Protein AF-X1PU92-F1 (afdb_monomer_lite)

Structure (mmCIF, N/CA/C/O backbone):
data_AF-X1PU92-F1
#
_entry.id   AF-X1PU92-F1
#
loop_
_atom_site.group_PDB
_atom_site.id
_atom_site.type_symbol
_atom_site.label_atom_id
_atom_site.label_alt_id
_atom_site.label_comp_id
_atom_site.label_asym_id
_atom_site.label_entity_id
_atom_site.label_seq_id
_atom_site.pdbx_PDB_ins_code
_atom_site.Cartn_x
_atom_site.Cartn_y
_atom_site.Cartn_z
_atom_site.occupancy
_atom_site.B_iso_or_equiv
_atom_site.auth_seq_id
_atom_site.auth_comp_id
_atom_site.auth_asym_id
_atom_site.auth_atom_id
_atom_site.pdbx_PDB_model_num
ATOM 1 N N . MET A 1 1 ? -10.193 0.294 -9.684 1.00 41.88 1 MET A N 1
ATOM 2 C CA . MET A 1 1 ? -10.713 -0.380 -8.476 1.00 41.88 1 MET A CA 1
ATOM 3 C C . MET A 1 1 ? -9.613 -0.462 -7.431 1.00 41.88 1 MET A C 1
ATOM 5 O O . MET A 1 1 ? -8.597 -1.108 -7.679 1.00 41.88 1 MET A O 1
ATOM 9 N N . SER A 1 2 ? -9.782 0.238 -6.311 1.00 50.91 2 SER A N 1
ATOM 10 C CA . SER A 1 2 ? -8.878 0.233 -5.155 1.00 50.91 2 SER A CA 1
ATOM 11 C C . SER A 1 2 ? -9.321 -0.859 -4.176 1.00 50.91 2 SER A C 1
ATOM 13 O O . SER A 1 2 ? -10.231 -0.667 -3.381 1.00 50.91 2 SER A O 1
ATOM 15 N N . HIS A 1 3 ? -8.674 -2.025 -4.234 1.00 60.44 3 HIS A N 1
ATOM 16 C CA . HIS A 1 3 ? -8.994 -3.213 -3.418 1.00 60.44 3 HIS A CA 1
ATOM 17 C C . HIS A 1 3 ? -8.621 -3.092 -1.919 1.00 60.44 3 HIS A C 1
ATOM 19 O O . HIS A 1 3 ? -8.227 -4.077 -1.298 1.00 60.44 3 HIS A O 1
ATOM 25 N N . THR A 1 4 ? -8.670 -1.887 -1.352 1.00 72.94 4 THR A N 1
ATOM 26 C CA . THR A 1 4 ? -8.258 -1.551 0.026 1.00 72.94 4 THR A CA 1
ATOM 27 C C . THR A 1 4 ? -8.953 -0.273 0.519 1.00 72.94 4 THR A C 1
ATOM 29 O O . THR A 1 4 ? -8.378 0.483 1.303 1.00 72.94 4 THR A O 1
ATOM 32 N N . LEU A 1 5 ? -10.133 0.039 -0.033 1.00 76.75 5 LEU A N 1
ATOM 33 C CA . LEU A 1 5 ? -10.798 1.335 0.138 1.00 76.75 5 LEU A CA 1
ATOM 34 C C . LEU A 1 5 ? -11.308 1.572 1.560 1.00 76.75 5 LEU A C 1
ATOM 36 O O . LEU A 1 5 ? -11.186 2.665 2.099 1.00 76.75 5 LEU A O 1
ATOM 40 N N . HIS A 1 6 ? -11.872 0.532 2.154 1.00 84.50 6 HIS A N 1
ATOM 41 C CA . HIS A 1 6 ? -12.366 0.531 3.515 1.00 84.50 6 HIS A CA 1
ATOM 42 C C . HIS A 1 6 ? -11.791 -0.690 4.214 1.00 84.50 6 HIS A C 1
ATOM 44 O O . HIS A 1 6 ? -11.822 -1.777 3.650 1.00 84.50 6 HIS A O 1
ATOM 50 N N . ARG A 1 7 ? -11.242 -0.501 5.411 1.00 86.06 7 ARG A N 1
ATOM 51 C CA . ARG A 1 7 ? -10.877 -1.579 6.325 1.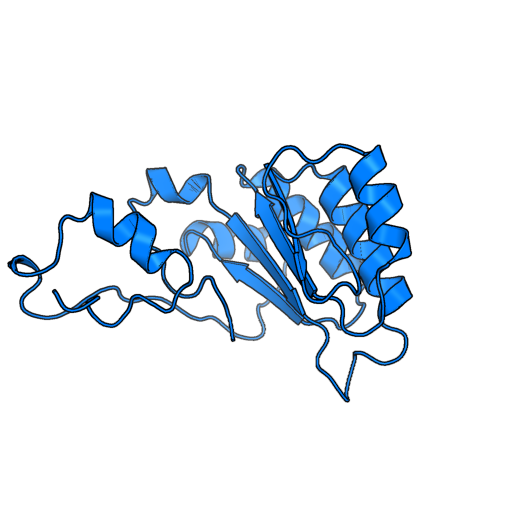00 86.06 7 ARG A CA 1
ATOM 52 C C . ARG A 1 7 ? -11.361 -1.185 7.698 1.00 86.06 7 ARG A C 1
ATOM 54 O O . ARG A 1 7 ? -10.998 -0.118 8.194 1.00 86.06 7 ARG A O 1
ATOM 61 N N . GLU A 1 8 ? -12.208 -2.017 8.278 1.00 87.88 8 GLU A N 1
ATOM 62 C CA . GLU A 1 8 ? -12.634 -1.811 9.649 1.00 87.88 8 GLU A CA 1
ATOM 63 C C . GLU A 1 8 ? -11.513 -2.226 10.605 1.00 87.88 8 GLU A C 1
ATOM 65 O O . GLU A 1 8 ? -10.853 -3.242 10.405 1.00 87.88 8 GLU A O 1
ATOM 70 N N . GLY A 1 9 ? -11.284 -1.430 11.646 1.00 88.81 9 GLY A N 1
ATOM 71 C CA . GLY A 1 9 ? -10.242 -1.680 12.633 1.00 88.81 9 GLY A CA 1
ATOM 72 C C . GLY A 1 9 ? -10.076 -0.503 13.586 1.00 88.81 9 GLY A C 1
ATOM 73 O O . GLY A 1 9 ? -10.513 0.613 13.306 1.00 88.81 9 GLY A O 1
ATOM 74 N N . SER A 1 10 ? -9.435 -0.747 14.727 1.00 89.19 10 SER A N 1
ATOM 75 C CA . SER A 1 10 ? -8.966 0.346 15.581 1.00 89.19 10 SER A CA 1
ATOM 76 C C . SER A 1 10 ? -7.707 0.965 14.977 1.00 89.19 10 SER A C 1
ATOM 78 O O . SER A 1 10 ? -6.968 0.287 14.260 1.00 89.19 10 SER A O 1
ATOM 80 N N . ILE A 1 11 ? -7.410 2.219 15.324 1.00 88.44 11 ILE A N 1
ATOM 81 C CA . ILE A 1 11 ? -6.177 2.895 14.885 1.00 88.44 11 ILE A CA 1
ATOM 82 C C . ILE A 1 11 ? -4.956 2.012 15.182 1.00 88.44 11 ILE A C 1
ATOM 84 O O . ILE A 1 11 ? -4.248 1.630 14.260 1.00 88.44 11 ILE A O 1
ATOM 88 N N . LYS A 1 12 ? -4.815 1.549 16.430 1.00 89.69 12 LYS A N 1
ATOM 89 C CA . LYS A 1 12 ? -3.721 0.666 16.869 1.00 89.69 12 LYS A CA 1
ATOM 90 C C . LYS A 1 12 ? -3.586 -0.619 16.041 1.00 89.69 12 LYS A C 1
ATOM 92 O O . LYS A 1 12 ? -2.481 -1.121 15.866 1.00 89.69 12 LYS A O 1
ATOM 97 N N . SER A 1 13 ? -4.696 -1.186 15.560 1.00 87.94 13 SER A N 1
ATOM 98 C CA . SER A 1 13 ? -4.639 -2.368 14.688 1.00 87.94 13 SER A CA 1
ATOM 99 C C . SER A 1 13 ? -4.174 -2.033 13.268 1.00 87.94 13 SER A C 1
ATOM 101 O O . SER A 1 13 ? -3.476 -2.835 12.657 1.00 87.94 13 SER A O 1
ATOM 103 N N . LEU A 1 14 ? -4.524 -0.846 12.766 1.00 90.31 14 LEU A N 1
ATOM 104 C CA . LEU A 1 14 ? -4.249 -0.405 11.398 1.00 90.31 14 LEU A CA 1
ATOM 105 C C . LEU A 1 14 ? -2.872 0.266 11.236 1.00 90.31 14 LEU A C 1
ATOM 107 O O . LEU A 1 14 ? -2.372 0.345 10.120 1.00 90.31 14 LEU A O 1
ATOM 111 N N . GLU A 1 15 ? -2.217 0.676 12.327 1.00 91.44 15 GLU A N 1
ATOM 112 C CA . GLU A 1 15 ? -0.830 1.198 12.353 1.00 91.44 15 GLU A CA 1
ATOM 113 C C . GLU A 1 15 ? 0.230 0.180 11.875 1.00 91.44 15 GLU A C 1
ATOM 115 O O . GLU A 1 15 ? 1.408 0.505 11.743 1.00 91.44 15 GLU A O 1
ATOM 120 N N . LYS A 1 16 ? -0.176 -1.068 11.612 1.00 90.81 16 LYS A N 1
ATOM 121 C CA . LYS A 1 16 ? 0.666 -2.144 11.065 1.00 90.81 16 LYS A CA 1
ATOM 122 C C . LYS A 1 16 ? 0.128 -2.705 9.746 1.00 90.81 16 LYS A C 1
ATOM 124 O O . LYS A 1 16 ? 0.482 -3.815 9.359 1.00 90.81 16 LYS A O 1
ATOM 129 N N . ASP A 1 17 ? -0.764 -1.975 9.082 1.00 91.31 17 ASP A N 1
ATOM 130 C CA . ASP A 1 17 ? -1.450 -2.432 7.874 1.00 91.31 17 ASP A CA 1
ATOM 131 C C . ASP A 1 17 ? -1.443 -1.349 6.789 1.00 91.31 17 ASP A C 1
ATOM 133 O O . ASP A 1 17 ? -2.469 -0.772 6.421 1.00 91.31 17 ASP A O 1
ATOM 137 N N . TYR A 1 18 ? -0.251 -1.062 6.263 1.00 94.44 18 TYR A N 1
ATOM 138 C CA . TYR A 1 18 ? -0.089 -0.140 5.144 1.00 94.44 18 TYR A CA 1
ATOM 139 C C . TYR A 1 18 ? -0.115 -0.904 3.830 1.00 94.44 18 TYR A C 1
ATOM 141 O O . TYR A 1 18 ? 0.830 -1.618 3.487 1.00 94.44 18 TYR A O 1
ATOM 149 N N . CYS A 1 19 ? -1.177 -0.725 3.055 1.00 93.69 19 CYS A N 1
ATOM 150 C CA . CYS A 1 19 ? -1.295 -1.339 1.741 1.00 93.69 19 CYS A CA 1
ATOM 151 C C . CYS A 1 19 ? -0.762 -0.414 0.650 1.00 93.69 19 CYS A C 1
ATOM 153 O O . CYS A 1 19 ? -1.144 0.752 0.571 1.00 93.69 19 CYS A O 1
ATOM 155 N N . LEU A 1 20 ? 0.046 -0.967 -0.249 1.00 94.75 20 LEU A N 1
ATOM 156 C CA . LEU A 1 20 ? 0.549 -0.293 -1.438 1.00 94.75 20 LEU A CA 1
ATOM 157 C C . LEU A 1 20 ? 0.073 -1.046 -2.682 1.00 94.75 20 LEU A C 1
ATOM 159 O O . LEU A 1 20 ? 0.315 -2.246 -2.844 1.00 94.75 20 LEU A O 1
ATOM 163 N N . LEU A 1 21 ? -0.605 -0.333 -3.575 1.00 94.06 21 LEU A N 1
ATOM 164 C CA . LEU A 1 21 ? -1.065 -0.848 -4.859 1.00 94.06 21 LEU A CA 1
ATOM 165 C C . LEU A 1 21 ? -0.397 -0.055 -5.978 1.00 94.06 21 LEU A C 1
ATOM 167 O O . LEU A 1 21 ? -0.452 1.173 -5.985 1.00 94.06 21 LEU A O 1
ATOM 171 N N . ILE A 1 22 ? 0.173 -0.756 -6.957 1.00 94.06 22 ILE A N 1
ATOM 172 C CA . ILE A 1 22 ? 0.717 -0.136 -8.167 1.00 94.06 22 ILE A CA 1
ATOM 173 C C . ILE A 1 22 ? 0.034 -0.741 -9.378 1.00 94.06 22 ILE A C 1
ATOM 175 O O . ILE A 1 22 ? 0.009 -1.962 -9.553 1.00 94.06 22 ILE A O 1
ATOM 179 N N . THR A 1 23 ? -0.551 0.118 -10.206 1.00 91.88 23 THR A N 1
ATOM 180 C CA . THR A 1 23 ? -1.344 -0.304 -11.361 1.00 91.88 23 THR A CA 1
ATOM 181 C C . THR A 1 23 ? -0.972 0.515 -12.595 1.00 91.88 23 THR A C 1
ATOM 183 O O . THR A 1 23 ? -1.257 1.712 -12.640 1.00 91.88 23 THR A O 1
ATOM 186 N N . PRO A 1 24 ? -0.391 -0.114 -13.631 1.00 91.31 24 PRO A N 1
ATOM 187 C CA . PRO A 1 24 ? -0.353 0.473 -14.962 1.00 91.31 24 PRO A CA 1
ATOM 188 C C . PRO A 1 24 ? -1.781 0.674 -15.484 1.00 91.31 24 PRO A C 1
ATOM 190 O O . PRO A 1 24 ? -2.640 -0.205 -15.349 1.00 91.31 24 PRO A O 1
ATOM 193 N N . TYR A 1 25 ? -2.041 1.834 -16.075 1.00 87.06 25 TYR A N 1
ATOM 194 C CA . TYR A 1 25 ? -3.282 2.147 -16.764 1.00 87.06 25 TYR A CA 1
ATOM 195 C C . TYR A 1 25 ? -3.177 1.707 -18.226 1.00 87.06 25 TYR A C 1
ATOM 197 O O . TYR A 1 25 ? -2.333 2.182 -18.995 1.00 87.06 25 TYR A O 1
ATOM 205 N N . LYS A 1 26 ? -4.027 0.742 -18.590 1.00 82.50 26 LYS A N 1
ATOM 206 C CA . LYS A 1 26 ? -4.030 0.123 -19.916 1.00 82.50 26 LYS A CA 1
ATOM 207 C C . LYS A 1 26 ? -4.365 1.174 -20.975 1.00 82.50 26 LYS A C 1
ATOM 209 O O . LYS A 1 26 ? -5.415 1.796 -20.896 1.00 82.50 26 LYS A O 1
ATOM 214 N N . GLY A 1 27 ? -3.502 1.306 -21.977 1.00 80.19 27 GLY A N 1
ATOM 215 C CA . GLY A 1 27 ? -3.684 2.229 -23.095 1.00 80.19 27 GLY A CA 1
ATOM 216 C C . GLY A 1 27 ? -3.118 3.631 -22.869 1.00 80.19 27 GLY A C 1
ATOM 217 O O . GLY A 1 27 ? -3.215 4.441 -23.781 1.00 80.19 27 GLY A O 1
ATOM 218 N N . CYS A 1 28 ? -2.510 3.930 -21.712 1.00 83.31 28 CYS A N 1
ATOM 219 C CA . CYS A 1 28 ? -1.867 5.237 -21.499 1.00 83.31 28 CYS A CA 1
ATOM 220 C C . CYS A 1 28 ? -0.422 5.136 -21.023 1.00 83.31 28 CYS A C 1
ATOM 222 O O . CYS A 1 28 ? 0.468 5.651 -21.684 1.00 83.31 28 CYS A O 1
ATOM 224 N N . ASN A 1 29 ? -0.165 4.490 -19.883 1.00 83.31 29 ASN A N 1
ATOM 225 C CA . ASN A 1 29 ? 1.180 4.435 -19.288 1.00 83.31 29 ASN A CA 1
ATOM 226 C C . ASN A 1 29 ? 1.693 3.000 -19.097 1.00 83.31 29 ASN A C 1
ATOM 228 O O . ASN A 1 29 ? 2.703 2.793 -18.427 1.00 83.31 29 ASN A O 1
ATOM 232 N N . ASN A 1 30 ? 0.993 2.016 -19.667 1.00 78.94 30 ASN A N 1
ATOM 233 C CA . ASN A 1 30 ? 1.378 0.611 -19.620 1.00 78.94 30 ASN A CA 1
ATOM 234 C C . ASN A 1 30 ? 2.373 0.217 -20.724 1.00 78.94 30 ASN A C 1
ATOM 236 O O . ASN A 1 30 ? 3.049 -0.788 -20.563 1.00 78.94 30 ASN A O 1
ATOM 240 N N . ILE A 1 31 ? 2.486 0.980 -21.817 1.00 78.44 31 ILE A N 1
ATOM 241 C CA . ILE A 1 31 ? 3.418 0.679 -22.915 1.00 78.44 31 ILE A CA 1
ATOM 242 C C . ILE A 1 31 ? 4.858 0.723 -22.381 1.00 78.44 31 ILE A C 1
ATOM 244 O O . ILE A 1 31 ? 5.294 1.750 -21.858 1.00 78.44 31 ILE A O 1
ATOM 248 N N . GLN A 1 32 ? 5.580 -0.397 -22.493 1.00 83.38 32 GLN A N 1
ATOM 249 C CA . GLN A 1 32 ? 6.936 -0.589 -21.959 1.00 83.38 32 GLN A CA 1
ATOM 250 C C . GLN A 1 32 ? 7.046 -0.378 -20.435 1.00 83.38 32 GLN A C 1
ATOM 252 O O . GLN A 1 32 ? 8.124 -0.084 -19.900 1.00 83.38 32 GLN A O 1
ATOM 257 N N . ALA A 1 33 ? 5.938 -0.528 -19.703 1.00 90.31 33 ALA A N 1
ATOM 258 C CA . ALA A 1 33 ? 5.930 -0.412 -18.251 1.00 90.31 33 ALA A CA 1
ATOM 259 C C . ALA A 1 33 ? 6.676 -1.560 -17.563 1.00 90.31 33 ALA A C 1
ATOM 261 O O . ALA A 1 33 ? 7.083 -1.390 -16.416 1.00 90.31 33 ALA A O 1
ATOM 262 N N . GLU A 1 34 ? 6.926 -2.685 -18.241 1.00 92.06 34 GLU A N 1
ATOM 263 C CA . GLU A 1 34 ? 7.645 -3.837 -17.691 1.00 92.06 34 GLU A CA 1
ATOM 264 C C . GLU A 1 34 ? 8.930 -3.443 -16.942 1.00 92.06 34 GLU A C 1
ATOM 266 O O . GLU A 1 34 ? 9.121 -3.825 -15.786 1.00 92.06 34 GLU A O 1
ATOM 271 N N . LYS A 1 35 ? 9.802 -2.635 -17.564 1.00 93.38 35 LYS A N 1
ATOM 272 C CA . LYS A 1 35 ? 11.076 -2.208 -16.956 1.00 93.38 35 LYS A CA 1
ATOM 273 C C . LYS A 1 35 ? 10.853 -1.377 -15.688 1.00 93.38 35 LYS A C 1
ATOM 275 O O . LYS A 1 35 ? 11.536 -1.582 -14.683 1.00 93.38 35 LYS A O 1
ATOM 280 N N . LYS A 1 36 ? 9.864 -0.479 -15.717 1.00 94.81 36 LYS A N 1
ATOM 281 C CA . LYS A 1 36 ? 9.474 0.377 -14.585 1.00 94.81 36 LYS A CA 1
ATOM 282 C C . LYS A 1 36 ? 8.921 -0.465 -13.432 1.00 94.81 36 LYS A C 1
ATOM 284 O O . LYS A 1 36 ? 9.342 -0.303 -12.290 1.00 94.81 36 LYS A O 1
ATOM 289 N N . ILE A 1 37 ? 8.041 -1.420 -13.743 1.00 94.50 37 ILE A N 1
ATOM 290 C CA . ILE A 1 37 ? 7.456 -2.358 -12.776 1.00 94.50 37 ILE A CA 1
ATOM 291 C C . ILE A 1 37 ? 8.559 -3.208 -12.147 1.00 94.50 37 ILE A C 1
ATOM 293 O O . ILE A 1 37 ? 8.635 -3.298 -10.926 1.00 94.50 37 ILE A O 1
ATOM 297 N N . LYS A 1 38 ? 9.465 -3.777 -12.952 1.00 93.69 38 LYS A N 1
ATOM 298 C CA . LYS A 1 38 ? 10.623 -4.543 -12.471 1.00 93.69 38 LYS A CA 1
ATOM 299 C C . LYS A 1 38 ? 11.478 -3.733 -11.491 1.00 93.69 38 LYS A C 1
ATOM 301 O O . LYS A 1 38 ? 11.888 -4.276 -10.471 1.00 93.69 38 LYS A O 1
ATOM 306 N N . LYS A 1 39 ? 11.711 -2.446 -11.751 1.00 95.56 39 LYS A N 1
ATOM 307 C CA . LYS A 1 39 ? 12.460 -1.587 -10.824 1.00 95.56 39 LYS A CA 1
ATOM 308 C C . LYS A 1 39 ? 11.693 -1.303 -9.528 1.00 95.56 39 LYS A C 1
ATOM 310 O O . LYS A 1 39 ? 12.300 -1.263 -8.463 1.00 95.56 39 LYS A O 1
ATOM 315 N N . PHE A 1 40 ? 10.372 -1.151 -9.593 1.00 95.69 40 PHE A N 1
ATOM 316 C CA . PHE A 1 40 ? 9.540 -1.033 -8.392 1.00 95.69 40 PHE A CA 1
ATOM 317 C C . PHE A 1 40 ? 9.535 -2.302 -7.547 1.00 95.69 40 PHE A C 1
ATOM 319 O O . PHE A 1 40 ? 9.531 -2.196 -6.327 1.00 95.69 40 PHE A O 1
ATOM 326 N N . VAL A 1 41 ? 9.585 -3.485 -8.167 1.00 93.31 41 VAL A N 1
ATOM 327 C CA . VAL A 1 41 ? 9.757 -4.749 -7.433 1.00 93.31 41 VAL A CA 1
ATOM 328 C C . VAL A 1 41 ? 11.030 -4.715 -6.593 1.00 93.31 41 VAL A C 1
ATOM 330 O O . VAL A 1 41 ? 10.964 -5.073 -5.422 1.00 93.31 41 VAL A O 1
ATOM 333 N N . ASP A 1 42 ? 12.149 -4.257 -7.163 1.00 93.69 42 ASP A N 1
ATOM 334 C CA . ASP A 1 42 ? 13.421 -4.160 -6.433 1.00 93.69 42 ASP A CA 1
ATOM 335 C C . ASP A 1 42 ? 13.296 -3.216 -5.239 1.00 93.69 42 ASP A C 1
ATOM 337 O O . ASP A 1 42 ? 13.517 -3.630 -4.109 1.00 93.69 42 ASP A O 1
ATOM 341 N N . ILE A 1 43 ? 12.830 -1.985 -5.482 1.00 96.56 43 ILE A N 1
ATOM 342 C CA . ILE A 1 43 ? 12.642 -0.965 -4.440 1.00 96.56 43 ILE A CA 1
ATOM 343 C C . ILE A 1 43 ? 11.759 -1.491 -3.304 1.00 96.56 43 ILE A C 1
ATOM 345 O O . ILE A 1 43 ? 12.093 -1.354 -2.131 1.00 96.56 43 ILE A O 1
ATOM 349 N N . ILE A 1 44 ? 10.617 -2.094 -3.644 1.00 95.00 44 ILE A N 1
ATOM 350 C CA . ILE A 1 44 ? 9.680 -2.612 -2.649 1.00 95.00 44 ILE A CA 1
ATOM 351 C C . ILE A 1 44 ? 10.337 -3.726 -1.842 1.00 95.00 44 ILE A C 1
ATOM 353 O O . ILE A 1 44 ? 10.254 -3.702 -0.618 1.00 95.00 44 ILE A O 1
ATOM 357 N N . PHE A 1 45 ? 10.967 -4.692 -2.509 1.00 91.38 45 PHE A N 1
ATOM 358 C CA . PHE A 1 45 ? 11.535 -5.859 -1.847 1.00 91.38 45 PHE A CA 1
ATOM 359 C C . PHE A 1 45 ? 12.745 -5.510 -0.974 1.00 91.38 45 PHE A C 1
ATOM 361 O O . PHE A 1 45 ? 12.851 -6.047 0.126 1.00 91.38 45 PHE A O 1
ATOM 368 N N . ASP A 1 46 ? 13.585 -4.567 -1.406 1.00 93.56 46 ASP A N 1
ATOM 369 C CA . ASP A 1 46 ? 14.730 -4.071 -0.635 1.00 93.56 46 ASP A CA 1
ATOM 370 C C . ASP A 1 46 ? 14.292 -3.398 0.679 1.00 93.56 46 ASP A C 1
ATOM 372 O O . ASP A 1 46 ? 14.980 -3.503 1.691 1.00 93.56 46 ASP A O 1
ATOM 376 N N . VAL A 1 47 ? 13.116 -2.757 0.697 1.00 96.00 47 VAL A N 1
ATOM 377 C CA . VAL A 1 47 ? 12.532 -2.167 1.917 1.00 96.00 47 VAL A CA 1
ATOM 378 C C . VAL A 1 47 ? 11.918 -3.227 2.851 1.00 96.00 47 VAL A C 1
ATOM 380 O O . VAL A 1 47 ? 11.798 -2.999 4.055 1.00 96.00 47 VAL A O 1
ATOM 383 N N . GLY A 1 48 ? 11.551 -4.402 2.331 1.00 93.00 48 GLY A N 1
ATOM 384 C CA . GLY A 1 48 ? 11.094 -5.544 3.133 1.00 93.00 48 GLY A CA 1
ATOM 385 C C . GLY A 1 48 ? 9.601 -5.515 3.498 1.00 93.00 48 GLY A C 1
ATOM 386 O O . GLY A 1 48 ? 9.257 -5.274 4.663 1.00 93.00 48 GLY A O 1
ATOM 387 N N . PRO A 1 49 ? 8.694 -5.791 2.540 1.00 93.00 49 PRO A N 1
ATOM 388 C CA . PRO A 1 49 ? 7.263 -5.896 2.799 1.00 93.00 49 PRO A CA 1
ATOM 389 C C . PRO A 1 49 ? 6.953 -7.192 3.559 1.00 93.00 49 PRO A C 1
ATOM 391 O O . PRO A 1 49 ? 7.612 -8.213 3.361 1.00 93.00 49 PRO A O 1
ATOM 394 N N . VAL A 1 50 ? 5.898 -7.188 4.373 1.00 91.50 50 VAL A N 1
ATOM 395 C CA . VAL A 1 50 ? 5.417 -8.408 5.054 1.00 91.50 50 VAL A CA 1
ATOM 396 C C . VAL A 1 50 ? 4.541 -9.272 4.153 1.00 91.50 50 VAL A C 1
ATOM 398 O O . VAL A 1 50 ? 4.398 -10.472 4.377 1.00 91.50 50 VAL A O 1
ATOM 401 N N . ASN A 1 51 ? 3.971 -8.678 3.102 1.00 88.06 51 ASN A N 1
ATOM 402 C CA . ASN A 1 51 ? 3.224 -9.390 2.075 1.00 88.06 51 ASN A CA 1
ATOM 403 C C . ASN A 1 51 ? 3.432 -8.724 0.710 1.00 88.06 51 ASN A C 1
ATOM 405 O O . ASN A 1 51 ? 3.506 -7.502 0.617 1.00 88.06 51 ASN A O 1
ATOM 409 N N . PHE A 1 52 ? 3.523 -9.514 -0.355 1.00 87.31 52 PHE A N 1
ATOM 410 C CA . PHE A 1 52 ? 3.795 -9.044 -1.707 1.00 87.31 52 PHE A CA 1
ATOM 411 C C . PHE A 1 52 ? 3.208 -10.030 -2.703 1.00 87.31 52 PHE A C 1
ATOM 413 O O . PHE A 1 52 ? 3.477 -11.230 -2.646 1.00 87.31 52 PHE A O 1
ATOM 420 N N . ARG A 1 53 ? 2.440 -9.511 -3.654 1.00 83.19 53 ARG A N 1
ATOM 421 C CA . ARG A 1 53 ? 1.828 -10.283 -4.723 1.00 83.19 53 ARG A CA 1
ATOM 422 C C . ARG A 1 53 ? 1.870 -9.513 -6.031 1.00 83.19 53 ARG A C 1
ATOM 424 O O . ARG A 1 53 ? 1.550 -8.324 -6.102 1.00 83.19 53 ARG A O 1
ATOM 431 N N . PHE A 1 54 ? 2.185 -10.249 -7.085 1.00 84.31 54 PHE A N 1
ATOM 432 C CA . PHE A 1 54 ? 1.879 -9.840 -8.442 1.00 84.31 54 PHE A CA 1
ATOM 433 C C . PHE A 1 54 ? 0.429 -10.194 -8.763 1.00 84.31 54 PHE A C 1
ATOM 435 O O . PHE A 1 54 ? -0.130 -11.152 -8.231 1.00 84.31 54 PHE A O 1
ATOM 442 N N . TYR A 1 55 ? -0.192 -9.424 -9.643 1.00 78.44 55 TYR A N 1
ATOM 443 C CA . TYR A 1 55 ? -1.515 -9.734 -10.161 1.00 78.44 55 TYR A CA 1
ATOM 444 C C . TYR A 1 55 ? -1.521 -9.628 -11.670 1.00 78.44 55 TYR A C 1
ATOM 446 O O . TYR A 1 55 ? -0.939 -8.689 -12.218 1.00 78.44 55 TYR A O 1
ATOM 454 N N . ARG A 1 56 ? -2.226 -10.578 -12.298 1.00 69.12 56 ARG A N 1
ATOM 455 C CA . ARG A 1 56 ? -2.128 -10.877 -13.729 1.00 69.12 56 ARG A CA 1
ATOM 456 C C . ARG A 1 56 ? -0.675 -11.151 -14.095 1.00 69.12 56 ARG A C 1
ATOM 458 O O . ARG A 1 56 ? -0.008 -10.297 -14.662 1.00 69.12 56 ARG A O 1
ATOM 465 N N . VAL A 1 57 ? -0.192 -12.325 -13.705 1.00 64.00 57 VAL A N 1
ATOM 466 C CA . VAL A 1 57 ? 1.041 -12.921 -14.233 1.00 64.00 57 VAL A CA 1
ATOM 467 C C . VAL A 1 57 ? 0.608 -14.177 -14.985 1.00 64.00 57 VAL A C 1
ATOM 469 O O . VAL A 1 57 ? -0.255 -14.896 -14.473 1.00 64.00 57 VAL A O 1
ATOM 472 N N . PRO A 1 58 ? 1.091 -14.414 -16.212 1.00 50.69 58 PRO A N 1
ATOM 473 C CA . PRO A 1 58 ? 0.662 -15.557 -16.992 1.00 50.69 58 PRO A CA 1
ATOM 474 C C . PRO A 1 58 ? 1.403 -16.790 -16.466 1.00 50.69 58 PRO A C 1
ATOM 476 O O . PRO A 1 58 ? 2.602 -16.908 -16.695 1.00 50.69 58 PRO A O 1
ATOM 479 N N . LYS A 1 59 ? 0.655 -17.697 -15.824 1.00 52.12 59 LYS A N 1
ATOM 480 C CA . LYS A 1 59 ? 1.028 -19.024 -15.283 1.00 52.12 59 LYS A CA 1
ATOM 481 C C . LYS A 1 59 ? 1.258 -19.080 -13.765 1.00 52.12 59 LYS A C 1
ATOM 483 O O . LYS A 1 59 ? 2.046 -18.333 -13.201 1.00 52.12 59 LYS A O 1
ATOM 488 N N . GLU A 1 60 ? 0.506 -19.999 -13.153 1.00 45.56 60 GLU A N 1
ATOM 489 C CA . GLU A 1 60 ? 0.731 -20.695 -11.875 1.00 45.56 60 GLU A CA 1
ATOM 490 C C . GLU A 1 60 ? 1.567 -19.940 -10.832 1.00 45.56 60 GLU A C 1
ATOM 492 O O . GLU A 1 60 ? 2.780 -20.094 -10.717 1.00 45.56 60 GLU A O 1
ATOM 497 N N . GLY A 1 61 ? 0.895 -19.127 -10.022 1.00 46.47 61 GLY A N 1
ATOM 498 C CA . GLY A 1 61 ? 1.552 -18.425 -8.924 1.00 46.47 61 GLY A CA 1
ATOM 499 C C . GLY A 1 61 ? 0.587 -17.739 -7.971 1.00 46.47 61 GLY A C 1
ATOM 500 O O . GLY A 1 61 ? 0.916 -16.698 -7.405 1.00 46.47 61 GLY A O 1
ATOM 501 N N . GLU A 1 62 ? -0.622 -18.275 -7.797 1.00 50.50 62 GLU A N 1
ATOM 502 C CA . GLU A 1 62 ? -1.521 -17.816 -6.742 1.00 50.50 62 GLU A CA 1
ATOM 503 C C . GLU A 1 62 ? -1.114 -18.431 -5.401 1.00 50.50 62 GLU A C 1
ATOM 505 O O . GLU A 1 62 ? -1.728 -19.388 -4.957 1.00 50.50 62 GLU A O 1
ATOM 510 N N . PHE A 1 63 ? -0.109 -17.886 -4.709 1.00 50.50 63 PHE A N 1
ATOM 511 C CA . PHE A 1 63 ? 0.213 -18.378 -3.361 1.00 50.50 63 PHE A CA 1
ATOM 512 C C . PHE A 1 63 ? 0.519 -17.258 -2.363 1.00 50.50 63 PHE A C 1
ATOM 514 O O . PHE A 1 63 ? 1.246 -16.307 -2.651 1.00 50.50 63 PHE A O 1
ATOM 521 N N . ASN A 1 64 ? -0.102 -17.381 -1.185 1.00 49.16 64 ASN A N 1
ATOM 522 C CA . ASN A 1 64 ? 0.218 -16.648 0.039 1.00 49.16 64 ASN A CA 1
ATOM 523 C C 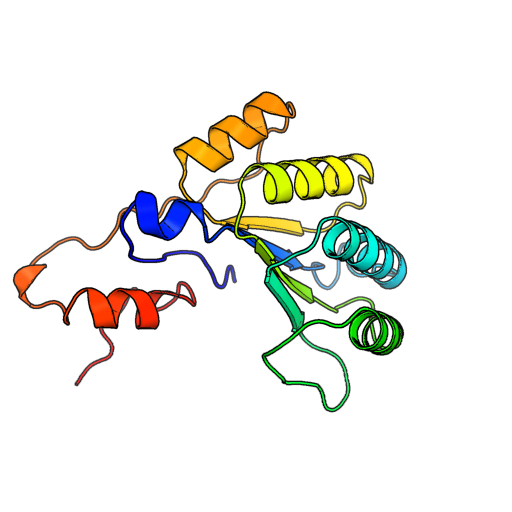. ASN A 1 64 ? 1.414 -17.352 0.718 1.00 49.16 64 ASN A C 1
ATOM 525 O O . ASN A 1 64 ? 1.457 -18.578 0.711 1.00 49.16 64 ASN A O 1
ATOM 529 N N . LEU A 1 65 ? 2.291 -16.573 1.373 1.00 48.44 65 LEU A N 1
ATOM 530 C CA . LEU A 1 65 ? 3.358 -16.986 2.319 1.00 48.44 65 LEU A CA 1
ATOM 531 C C . LEU A 1 65 ? 4.681 -17.553 1.730 1.00 48.44 65 LEU A C 1
ATOM 533 O O . LEU A 1 65 ? 4.718 -18.160 0.658 1.00 48.44 65 LEU A O 1
ATOM 537 N N . PRO A 1 66 ? 5.783 -17.457 2.500 1.00 56.72 66 PRO A N 1
ATOM 538 C CA . PRO A 1 66 ? 6.599 -16.262 2.710 1.00 56.72 66 PRO A CA 1
ATOM 539 C C . PRO A 1 66 ? 7.423 -15.889 1.462 1.00 56.72 66 PRO A C 1
ATOM 541 O O . PRO A 1 66 ? 7.812 -16.732 0.644 1.00 56.72 66 PRO A O 1
ATOM 544 N N . ILE A 1 67 ? 7.697 -14.594 1.318 1.00 64.62 67 ILE A N 1
ATOM 545 C CA . ILE A 1 67 ? 8.416 -14.033 0.176 1.00 64.62 67 ILE A CA 1
ATOM 546 C C . ILE A 1 67 ? 9.916 -14.291 0.356 1.00 64.62 67 ILE A C 1
ATOM 548 O O . ILE A 1 67 ? 10.576 -13.620 1.143 1.00 64.62 67 ILE A O 1
ATOM 552 N N . THR A 1 68 ? 10.483 -15.243 -0.383 1.00 75.94 68 THR A N 1
ATOM 553 C CA . THR A 1 68 ? 11.944 -15.376 -0.465 1.00 75.94 68 THR A CA 1
ATOM 554 C C . THR A 1 68 ? 12.489 -14.548 -1.623 1.00 75.94 68 THR A C 1
ATOM 556 O O . THR A 1 68 ? 11.827 -14.371 -2.651 1.00 75.94 68 THR A O 1
ATOM 559 N N . LYS A 1 69 ? 13.739 -14.088 -1.493 1.00 78.12 69 LYS A N 1
ATOM 560 C CA . LYS A 1 69 ? 14.455 -13.368 -2.559 1.00 78.12 69 LYS A CA 1
ATOM 561 C C . LYS A 1 69 ? 14.451 -14.152 -3.875 1.00 78.12 69 LYS A C 1
ATOM 563 O O . LYS A 1 69 ? 14.178 -13.586 -4.929 1.00 78.12 69 LYS A O 1
ATOM 568 N N . GLN A 1 70 ? 14.662 -15.468 -3.807 1.00 80.62 70 GLN A N 1
ATOM 569 C CA . GLN A 1 70 ? 14.662 -16.339 -4.984 1.00 80.62 70 GLN A CA 1
ATOM 570 C C . GLN A 1 70 ? 13.301 -16.369 -5.693 1.00 80.62 70 GLN A C 1
ATOM 572 O O . GLN A 1 70 ? 13.243 -16.273 -6.920 1.00 80.62 70 GLN A O 1
ATOM 577 N N . LYS A 1 71 ? 12.199 -16.462 -4.934 1.00 80.00 71 LYS A N 1
ATOM 578 C CA . LYS A 1 71 ? 10.844 -16.437 -5.502 1.00 80.00 71 LYS A CA 1
ATOM 579 C C . LYS A 1 71 ? 10.574 -15.112 -6.212 1.00 80.00 71 LYS A C 1
ATOM 581 O O . LYS A 1 71 ? 10.108 -15.123 -7.346 1.00 80.00 71 LYS A O 1
ATOM 586 N N . ILE A 1 72 ? 10.925 -13.984 -5.593 1.00 81.31 72 ILE A N 1
ATOM 587 C CA . ILE A 1 72 ? 10.748 -12.663 -6.213 1.00 81.31 72 ILE A CA 1
ATOM 588 C C . ILE A 1 72 ? 11.559 -12.529 -7.496 1.00 81.31 72 ILE A C 1
ATOM 590 O O . ILE A 1 72 ? 11.007 -12.084 -8.499 1.00 81.31 72 ILE A O 1
ATOM 594 N N . LEU A 1 73 ? 12.820 -12.969 -7.512 1.00 83.25 73 LEU A N 1
ATOM 595 C CA . LEU A 1 73 ? 13.642 -12.950 -8.726 1.00 83.25 73 LEU A CA 1
ATOM 596 C C . LEU A 1 73 ? 13.024 -13.783 -9.855 1.00 83.25 73 LEU A C 1
ATOM 598 O O . LEU A 1 73 ? 13.018 -13.345 -11.005 1.00 83.25 73 LEU A O 1
ATOM 602 N N . ASN A 1 74 ? 12.472 -14.956 -9.539 1.00 82.69 74 ASN A N 1
ATOM 603 C CA . ASN A 1 74 ? 11.803 -15.803 -10.523 1.00 82.69 74 ASN A CA 1
ATOM 604 C C . ASN A 1 74 ? 10.519 -15.157 -11.057 1.00 82.69 74 ASN A C 1
ATOM 606 O O . ASN A 1 74 ? 10.341 -15.076 -12.270 1.00 82.69 74 ASN A O 1
ATOM 610 N N . TYR A 1 75 ? 9.656 -14.633 -10.186 1.00 81.12 75 TYR A N 1
ATOM 611 C CA . TYR A 1 75 ? 8.416 -13.975 -10.610 1.00 81.12 75 TYR A CA 1
ATOM 612 C C . TYR A 1 75 ? 8.665 -12.673 -11.365 1.00 81.12 75 TYR A C 1
ATOM 614 O O . TYR A 1 75 ? 7.957 -12.366 -12.321 1.00 81.12 75 TYR A O 1
ATOM 622 N N . LYS A 1 76 ? 9.721 -11.936 -11.007 1.00 86.50 76 LYS A N 1
ATOM 623 C CA . LYS A 1 76 ? 10.136 -10.729 -11.720 1.00 86.50 76 LYS A CA 1
ATOM 624 C C . LYS A 1 76 ? 10.403 -11.011 -13.203 1.00 86.50 76 LYS A C 1
ATOM 626 O O . LYS A 1 76 ? 10.136 -10.141 -14.025 1.00 86.50 76 LYS A O 1
ATOM 631 N N . LYS A 1 77 ? 10.861 -12.215 -13.575 1.00 86.94 77 LYS A N 1
ATOM 632 C CA . LYS A 1 77 ? 11.056 -12.617 -14.985 1.00 86.94 77 LYS A CA 1
ATOM 633 C C . LYS A 1 77 ? 9.746 -12.703 -15.776 1.00 86.94 77 LYS A C 1
ATOM 635 O O . LYS A 1 77 ? 9.788 -12.558 -16.989 1.00 86.94 77 LYS A O 1
ATOM 640 N N . GLN A 1 78 ? 8.617 -12.909 -15.100 1.00 85.94 78 GLN A N 1
ATOM 641 C CA . GLN A 1 78 ? 7.288 -13.056 -15.706 1.00 85.94 78 GLN A CA 1
ATOM 642 C C . GLN A 1 78 ? 6.492 -11.739 -15.745 1.00 85.94 78 GLN A C 1
ATOM 644 O O . GLN A 1 78 ? 5.370 -11.703 -16.250 1.00 85.94 78 GLN A O 1
ATOM 649 N N . VAL A 1 79 ? 7.047 -10.658 -15.184 1.00 88.62 79 VAL A N 1
ATOM 650 C CA . VAL A 1 79 ? 6.454 -9.317 -15.244 1.00 88.62 79 VAL A CA 1
ATOM 651 C C . VAL A 1 79 ? 6.351 -8.873 -16.698 1.00 88.62 79 VAL A C 1
ATOM 653 O O . VAL A 1 79 ? 7.302 -9.029 -17.458 1.00 88.62 79 VAL A O 1
ATOM 656 N N . TYR A 1 80 ? 5.219 -8.268 -17.041 1.00 89.56 80 TYR A N 1
ATOM 657 C CA . TYR A 1 80 ? 4.954 -7.633 -18.327 1.00 89.56 80 TYR A CA 1
ATOM 658 C C . TYR A 1 80 ? 4.211 -6.306 -18.114 1.00 89.56 80 TYR A C 1
ATOM 660 O O . TYR A 1 80 ? 3.842 -5.941 -16.997 1.00 89.56 80 TYR A O 1
ATOM 668 N N . ASP A 1 81 ? 3.952 -5.585 -19.199 1.00 90.25 81 ASP A N 1
ATOM 669 C CA . ASP A 1 81 ? 3.417 -4.217 -19.212 1.00 90.25 81 ASP A CA 1
ATOM 670 C C . ASP A 1 81 ? 2.136 -3.965 -18.391 1.00 90.25 81 ASP A C 1
ATOM 672 O O . ASP A 1 81 ? 1.934 -2.866 -17.879 1.00 90.25 81 ASP A O 1
ATOM 676 N N . ASN A 1 82 ? 1.262 -4.964 -18.222 1.00 88.12 82 ASN A N 1
ATOM 677 C CA . ASN A 1 82 ? 0.024 -4.814 -17.440 1.00 88.12 82 ASN A CA 1
ATOM 678 C C . ASN A 1 82 ? 0.070 -5.499 -16.065 1.00 88.12 82 ASN A C 1
ATOM 680 O O . ASN A 1 82 ? -0.975 -5.617 -15.411 1.00 88.12 82 ASN A O 1
ATOM 684 N N . THR A 1 83 ? 1.240 -5.965 -15.624 1.00 88.62 83 THR A N 1
ATOM 685 C CA . THR A 1 83 ? 1.399 -6.551 -14.292 1.00 88.62 83 THR A CA 1
ATOM 686 C C . THR A 1 83 ? 1.119 -5.500 -13.220 1.00 88.62 83 THR A C 1
ATOM 688 O O . THR A 1 83 ? 1.619 -4.377 -13.270 1.00 88.62 83 THR A O 1
ATOM 691 N N . LYS A 1 84 ? 0.315 -5.869 -12.220 1.00 90.88 84 LYS A N 1
ATOM 692 C CA . LYS A 1 84 ? 0.022 -5.010 -11.064 1.00 90.88 84 LYS A CA 1
ATOM 693 C C . LYS A 1 84 ? 0.753 -5.529 -9.835 1.00 90.88 84 LYS A C 1
ATOM 695 O O . LYS A 1 84 ? 0.908 -6.741 -9.681 1.00 90.88 84 LYS A O 1
ATOM 700 N N . ILE A 1 85 ? 1.135 -4.621 -8.946 1.00 91.00 85 ILE A N 1
ATOM 701 C CA . ILE A 1 85 ? 1.767 -4.953 -7.667 1.00 91.00 85 ILE A CA 1
ATOM 702 C C . ILE A 1 85 ? 0.775 -4.670 -6.543 1.00 91.00 85 ILE A C 1
ATOM 704 O O . ILE A 1 85 ? 0.111 -3.631 -6.538 1.00 91.00 85 ILE A O 1
ATOM 708 N N . ARG A 1 86 ? 0.680 -5.596 -5.588 1.00 90.19 86 ARG A N 1
ATOM 709 C CA . ARG A 1 86 ? 0.035 -5.381 -4.293 1.00 90.19 86 ARG A CA 1
ATOM 710 C C . ARG A 1 86 ? 0.988 -5.820 -3.196 1.00 90.19 86 ARG A C 1
ATOM 712 O O . ARG A 1 86 ? 1.448 -6.958 -3.221 1.00 90.19 86 ARG A O 1
ATOM 719 N N . CYS A 1 87 ? 1.264 -4.962 -2.231 1.00 91.25 87 CYS A N 1
ATOM 720 C CA . CYS A 1 87 ? 2.064 -5.331 -1.072 1.00 91.25 87 CYS A CA 1
ATOM 721 C C . CYS A 1 87 ? 1.572 -4.644 0.199 1.00 91.25 87 CYS A C 1
ATOM 723 O O . CYS A 1 87 ? 0.773 -3.708 0.147 1.00 91.25 87 CYS A O 1
ATOM 725 N N . VAL A 1 88 ? 2.027 -5.168 1.333 1.00 92.69 88 VAL A N 1
ATOM 726 C CA . VAL A 1 88 ? 1.683 -4.689 2.670 1.00 92.69 88 VAL A CA 1
ATOM 727 C C . VAL A 1 88 ? 2.963 -4.468 3.462 1.00 92.69 88 VAL A C 1
ATOM 729 O O . VAL A 1 88 ? 3.873 -5.303 3.425 1.00 92.69 88 VAL A O 1
ATOM 732 N N . PHE A 1 89 ? 3.010 -3.355 4.183 1.00 95.06 89 PHE A N 1
ATOM 733 C CA . PHE A 1 89 ? 4.045 -3.027 5.153 1.00 95.06 89 PHE A CA 1
ATOM 734 C C . PHE A 1 89 ? 3.435 -2.936 6.547 1.00 95.06 89 PHE A C 1
ATOM 736 O O . PHE A 1 89 ? 2.318 -2.456 6.721 1.00 95.06 89 PHE A O 1
ATOM 743 N N . ASP A 1 90 ? 4.205 -3.385 7.528 1.00 95.19 90 ASP A N 1
ATOM 744 C CA . ASP A 1 90 ? 3.851 -3.452 8.945 1.00 95.19 90 ASP A CA 1
ATOM 745 C C . ASP A 1 90 ? 4.426 -2.298 9.775 1.00 95.19 90 ASP A C 1
ATOM 747 O O . ASP A 1 90 ? 4.281 -2.276 10.994 1.00 95.19 90 ASP A O 1
ATOM 751 N N . ASP A 1 91 ? 5.108 -1.358 9.119 1.00 95.31 91 ASP A N 1
ATOM 752 C CA . ASP A 1 91 ? 5.859 -0.296 9.772 1.00 95.31 91 ASP A CA 1
ATOM 753 C C . ASP A 1 91 ? 5.818 1.012 8.967 1.00 95.31 91 ASP A C 1
ATOM 755 O O . ASP A 1 91 ? 6.033 1.039 7.746 1.00 95.31 91 ASP A O 1
ATOM 759 N N . LYS A 1 92 ? 5.588 2.119 9.685 1.00 95.38 92 LYS A N 1
ATOM 760 C CA . LYS A 1 92 ? 5.485 3.477 9.134 1.00 95.38 92 LYS A CA 1
ATOM 761 C C . LYS A 1 92 ? 6.765 3.923 8.413 1.00 95.38 92 LYS A C 1
ATOM 763 O O . LYS A 1 92 ? 6.705 4.624 7.400 1.00 95.38 92 LYS A O 1
ATOM 768 N N . LYS A 1 93 ? 7.944 3.551 8.921 1.00 96.81 93 LYS A N 1
ATOM 769 C CA . LYS A 1 93 ? 9.236 3.928 8.325 1.00 96.81 93 LYS A CA 1
ATOM 770 C C . LYS A 1 93 ? 9.442 3.198 7.003 1.00 96.81 93 LYS A C 1
ATOM 772 O O . LYS A 1 93 ? 9.869 3.836 6.043 1.00 96.81 93 LYS A O 1
ATOM 777 N N . LYS A 1 94 ? 9.075 1.914 6.925 1.00 97.44 94 LYS A N 1
ATOM 778 C CA . LYS A 1 94 ? 9.131 1.138 5.676 1.00 97.44 94 LYS A CA 1
ATOM 779 C C . LYS A 1 94 ? 8.244 1.746 4.590 1.00 97.44 94 LYS A C 1
ATOM 781 O O . LYS A 1 94 ? 8.727 2.026 3.494 1.00 97.44 94 LYS A O 1
ATOM 786 N N . ILE A 1 95 ? 6.971 2.023 4.891 1.00 96.88 95 ILE A N 1
ATOM 787 C CA . ILE A 1 95 ? 6.070 2.627 3.895 1.00 96.88 95 ILE A CA 1
ATOM 788 C C . ILE A 1 95 ? 6.543 4.034 3.482 1.00 96.88 95 ILE A C 1
ATOM 790 O O . ILE A 1 95 ? 6.489 4.384 2.306 1.00 96.88 95 ILE A O 1
ATOM 794 N N . LYS A 1 96 ? 7.100 4.832 4.402 1.00 97.62 96 LYS A N 1
ATOM 795 C CA . LYS A 1 96 ? 7.709 6.123 4.048 1.00 97.62 96 LYS A CA 1
ATOM 796 C C . LYS A 1 96 ? 8.877 5.960 3.074 1.00 97.62 96 LYS A C 1
ATOM 798 O O . LYS A 1 96 ? 8.942 6.675 2.073 1.00 97.62 96 LYS A O 1
ATOM 803 N N . GLU A 1 97 ? 9.792 5.039 3.362 1.00 98.19 97 GLU A N 1
ATOM 804 C CA . GLU A 1 97 ? 10.991 4.832 2.550 1.00 98.19 97 GLU A CA 1
ATOM 805 C C . GLU A 1 97 ? 10.642 4.342 1.140 1.00 98.19 97 GLU A C 1
ATOM 807 O O . GLU A 1 97 ? 11.132 4.899 0.156 1.00 98.19 97 GLU A O 1
ATOM 812 N N . VAL A 1 98 ? 9.720 3.381 1.016 1.00 97.88 98 VAL A N 1
ATOM 813 C CA . VAL A 1 98 ? 9.310 2.877 -0.302 1.00 97.88 98 VAL A CA 1
ATOM 814 C C . VAL A 1 98 ? 8.623 3.962 -1.138 1.00 97.88 98 VAL A C 1
ATOM 816 O O . VAL A 1 98 ? 8.920 4.088 -2.326 1.00 97.88 98 VAL A O 1
ATOM 819 N N . ILE A 1 99 ? 7.764 4.801 -0.538 1.00 96.69 99 ILE A N 1
ATOM 820 C CA . ILE A 1 99 ? 7.105 5.910 -1.249 1.00 96.69 99 ILE A CA 1
ATOM 821 C C . ILE A 1 99 ? 8.147 6.918 -1.727 1.00 96.69 99 ILE A C 1
ATOM 823 O O . ILE A 1 99 ? 8.115 7.329 -2.886 1.00 96.69 99 ILE A O 1
ATOM 827 N N . LYS A 1 100 ? 9.097 7.285 -0.863 1.00 97.44 100 LYS A N 1
ATOM 828 C CA . LYS A 1 100 ? 10.180 8.214 -1.199 1.00 97.44 100 LYS A CA 1
ATOM 829 C C . LYS A 1 100 ? 11.008 7.707 -2.380 1.00 97.44 100 LYS A C 1
ATOM 831 O O . LYS A 1 100 ? 11.298 8.478 -3.294 1.00 97.44 100 LYS A O 1
ATOM 836 N N . GLN A 1 101 ? 11.385 6.428 -2.385 1.00 97.88 101 GLN A N 1
ATOM 837 C CA . GLN A 1 101 ? 12.159 5.840 -3.480 1.00 97.88 101 GLN A CA 1
ATOM 838 C C . GLN A 1 101 ? 11.349 5.738 -4.775 1.00 97.88 101 GLN A C 1
ATOM 840 O O . GLN A 1 101 ? 11.851 6.122 -5.830 1.00 97.88 101 GLN A O 1
ATOM 845 N N . ILE A 1 102 ? 10.092 5.287 -4.702 1.00 96.50 102 ILE A N 1
ATOM 846 C CA . ILE A 1 102 ? 9.191 5.215 -5.860 1.00 96.50 102 ILE A CA 1
ATOM 847 C C . ILE A 1 102 ? 8.979 6.605 -6.465 1.00 96.50 102 ILE A C 1
ATOM 849 O O . ILE A 1 102 ? 9.121 6.766 -7.676 1.00 96.50 102 ILE A O 1
ATOM 853 N N . TYR A 1 103 ? 8.698 7.620 -5.646 1.00 95.06 103 TYR A N 1
ATOM 854 C CA . TYR A 1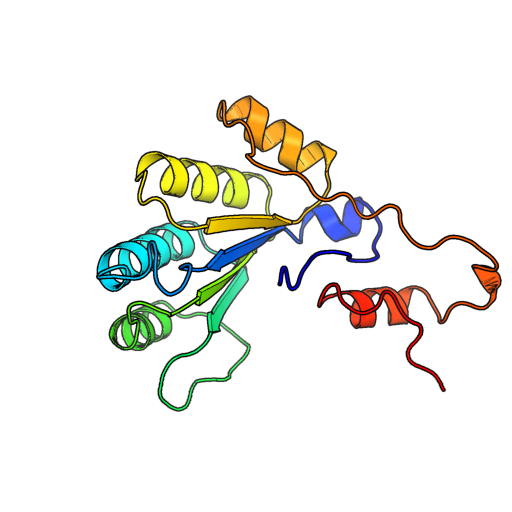 103 ? 8.450 8.984 -6.111 1.00 95.06 103 TYR A CA 1
ATOM 855 C C . TYR A 1 103 ? 9.648 9.563 -6.872 1.00 95.06 103 TYR A C 1
ATOM 857 O O . TYR A 1 103 ? 9.483 10.101 -7.965 1.00 95.06 103 TYR A O 1
ATOM 865 N N . LYS A 1 104 ? 10.871 9.352 -6.362 1.00 95.94 104 LYS A N 1
ATOM 866 C CA . LYS A 1 104 ? 12.118 9.789 -7.016 1.00 95.94 104 LYS A CA 1
ATOM 867 C C . LYS A 1 104 ? 12.314 9.229 -8.425 1.00 95.94 104 LYS A C 1
ATOM 869 O O . LYS A 1 104 ? 13.003 9.851 -9.224 1.00 95.94 104 LYS A O 1
ATOM 874 N N . THR A 1 105 ? 11.743 8.065 -8.739 1.00 94.88 105 THR A N 1
ATOM 875 C CA . THR A 1 105 ? 11.871 7.483 -10.086 1.00 94.88 105 THR A CA 1
ATOM 876 C C . THR A 1 105 ? 11.094 8.248 -11.155 1.00 94.88 105 THR A C 1
ATOM 878 O O . THR A 1 105 ? 11.430 8.147 -12.332 1.00 94.88 105 THR A O 1
ATOM 881 N N . ASN A 1 106 ? 10.030 8.958 -10.761 1.00 92.81 106 ASN A N 1
ATOM 882 C CA . ASN A 1 106 ? 9.110 9.660 -11.652 1.00 92.81 106 ASN A CA 1
ATOM 883 C C . ASN A 1 106 ? 8.604 8.817 -12.849 1.00 92.81 106 ASN A C 1
ATOM 885 O O . ASN A 1 106 ? 8.450 9.300 -13.968 1.00 92.81 106 ASN A O 1
ATOM 889 N N . TYR A 1 107 ? 8.346 7.521 -12.643 1.00 93.50 107 TYR A N 1
ATOM 890 C CA . TYR A 1 107 ? 7.954 6.611 -13.731 1.00 93.50 107 TYR A CA 1
ATOM 891 C C . TYR A 1 107 ? 6.521 6.781 -14.257 1.00 93.50 107 TYR A C 1
ATOM 893 O O . TYR A 1 107 ? 6.188 6.188 -15.291 1.00 93.50 107 TYR A O 1
ATOM 901 N N . GLY A 1 108 ? 5.693 7.580 -13.576 1.00 91.19 108 GLY A N 1
ATOM 902 C CA . GLY A 1 108 ? 4.333 7.921 -14.004 1.00 91.19 108 GLY A CA 1
ATOM 903 C C . GLY A 1 108 ? 3.308 6.790 -13.873 1.00 91.19 108 GLY A C 1
ATOM 904 O O . GLY A 1 108 ? 2.256 6.849 -14.505 1.00 91.19 108 GLY A O 1
ATOM 905 N N . LEU A 1 109 ? 3.599 5.743 -13.093 1.00 93.12 109 LEU A N 1
ATOM 906 C CA . LEU A 1 109 ? 2.645 4.671 -12.785 1.00 93.12 109 LEU A CA 1
ATOM 907 C C . LEU A 1 109 ? 1.721 5.084 -11.633 1.00 93.12 109 LEU A C 1
ATOM 909 O O . LEU A 1 109 ? 2.140 5.800 -10.726 1.00 93.12 109 LEU A O 1
ATOM 913 N N . SER A 1 110 ? 0.472 4.607 -11.644 1.00 93.31 110 SER A N 1
ATOM 914 C CA . SER A 1 110 ? -0.469 4.885 -10.554 1.00 93.31 110 SER A CA 1
ATOM 915 C C . SER A 1 110 ? -0.042 4.142 -9.292 1.00 93.31 110 SER A C 1
ATOM 917 O O . SER A 1 110 ? 0.117 2.918 -9.319 1.00 93.31 110 SER A O 1
ATOM 919 N N . VAL A 1 111 ? 0.117 4.892 -8.203 1.00 94.38 111 VAL A N 1
ATOM 920 C CA . VAL A 1 111 ? 0.465 4.396 -6.871 1.00 94.38 111 VAL A CA 1
ATOM 921 C C . VAL A 1 111 ? -0.645 4.803 -5.910 1.00 94.38 111 VAL A C 1
ATOM 923 O O . VAL A 1 111 ? -0.973 5.983 -5.798 1.00 94.38 111 VAL A O 1
ATOM 926 N N . VAL A 1 112 ? -1.228 3.823 -5.225 1.00 94.19 112 VAL A N 1
ATOM 927 C CA . VAL A 1 112 ? -2.264 4.027 -4.208 1.00 94.19 112 VAL A CA 1
ATOM 928 C C . VAL A 1 112 ? -1.753 3.472 -2.891 1.00 94.19 112 VAL A C 1
ATOM 930 O O . VAL A 1 112 ? -1.310 2.325 -2.834 1.00 94.19 112 VAL A O 1
ATOM 933 N N . ILE A 1 113 ? -1.835 4.284 -1.841 1.00 94.06 113 ILE A N 1
ATOM 934 C CA . ILE A 1 113 ? -1.479 3.899 -0.477 1.00 94.06 113 ILE A CA 1
ATOM 935 C C . ILE A 1 113 ? -2.752 3.929 0.365 1.00 94.06 113 ILE A C 1
ATOM 937 O O . ILE A 1 113 ? -3.539 4.869 0.257 1.00 94.06 113 ILE A O 1
ATOM 941 N N . SER A 1 114 ? -2.951 2.908 1.191 1.00 92.75 114 SER A N 1
ATOM 942 C CA . SER A 1 114 ? -4.033 2.846 2.173 1.00 92.75 114 SER A CA 1
ATOM 943 C C . SER A 1 114 ? -3.459 2.560 3.557 1.00 92.75 114 SER A C 1
ATOM 945 O O . SER A 1 114 ? -2.502 1.796 3.683 1.00 92.75 114 SER A O 1
ATOM 947 N N . GLY A 1 115 ? -4.022 3.204 4.574 1.00 92.81 115 GLY A N 1
ATOM 948 C CA . GLY A 1 115 ? -3.593 3.133 5.968 1.00 92.81 115 GLY A CA 1
ATOM 949 C C . GLY A 1 115 ? -4.265 4.231 6.801 1.00 92.81 115 GLY A C 1
ATOM 950 O O . GLY A 1 115 ? -5.075 4.998 6.264 1.00 92.81 115 GLY A O 1
ATOM 951 N N . PRO A 1 116 ? -3.944 4.346 8.100 1.00 92.38 116 PRO A N 1
ATOM 952 C CA . PRO A 1 116 ? -4.490 5.396 8.953 1.00 92.38 116 PRO A CA 1
ATOM 953 C C . PRO A 1 116 ? -4.226 6.798 8.384 1.00 92.38 116 PRO A C 1
ATOM 955 O O . PRO A 1 116 ? -3.079 7.187 8.153 1.00 92.38 116 PRO A O 1
ATOM 958 N N . ARG A 1 117 ? -5.292 7.589 8.185 1.00 91.06 117 ARG A N 1
ATOM 959 C CA . ARG A 1 117 ? -5.235 8.899 7.505 1.00 91.06 117 ARG A CA 1
ATOM 960 C C . ARG A 1 117 ? -4.124 9.803 8.045 1.00 91.06 117 ARG A C 1
ATOM 962 O O . ARG A 1 117 ? -3.280 10.244 7.273 1.00 91.06 117 ARG A O 1
ATOM 969 N N . LYS A 1 118 ? -4.111 10.056 9.360 1.00 92.25 118 LYS A N 1
ATOM 970 C CA . LYS A 1 118 ? -3.146 10.973 9.995 1.00 92.25 118 LYS A CA 1
ATOM 971 C C . LYS A 1 118 ? -1.696 10.536 9.776 1.00 92.25 118 LYS A C 1
ATOM 973 O O . LYS A 1 118 ? -0.806 11.375 9.667 1.00 92.25 118 LYS A O 1
ATOM 978 N N . GLU A 1 119 ? -1.449 9.232 9.698 1.00 93.69 119 GLU A N 1
ATOM 979 C CA . GLU A 1 119 ? -0.106 8.705 9.478 1.00 93.69 119 GLU A CA 1
ATOM 980 C C . GLU A 1 119 ? 0.344 8.878 8.035 1.00 93.69 119 GLU A C 1
ATOM 982 O O . GLU A 1 119 ? 1.463 9.336 7.810 1.00 93.69 119 GLU A O 1
ATOM 987 N N . ILE A 1 120 ? -0.534 8.572 7.073 1.00 94.38 120 ILE A N 1
ATOM 988 C CA . ILE A 1 120 ? -0.265 8.796 5.650 1.00 94.38 120 ILE A CA 1
ATOM 989 C C . ILE A 1 120 ? -0.053 10.288 5.377 1.00 94.38 120 ILE A C 1
ATOM 991 O O . ILE A 1 120 ? 0.916 10.649 4.718 1.00 94.38 120 ILE A O 1
ATOM 995 N N . GLU A 1 121 ? -0.886 11.167 5.936 1.00 94.44 121 GLU A N 1
ATOM 996 C CA . GLU A 1 121 ? -0.718 12.622 5.819 1.00 94.44 121 GLU A CA 1
ATOM 997 C C . GLU A 1 121 ? 0.625 13.099 6.382 1.00 94.44 121 GLU A C 1
ATOM 999 O O . GLU A 1 121 ? 1.325 13.880 5.737 1.00 94.44 121 GLU A O 1
ATOM 1004 N N . SER A 1 122 ? 1.016 12.598 7.558 1.00 95.44 122 SER A N 1
ATOM 1005 C CA . SER A 1 122 ? 2.324 12.881 8.159 1.00 95.44 122 SER A CA 1
ATOM 1006 C C . SER A 1 122 ? 3.469 12.417 7.259 1.00 95.44 122 SER A C 1
ATOM 1008 O O . SER A 1 122 ? 4.397 13.190 7.034 1.00 95.44 122 SER A O 1
ATOM 1010 N N . ILE A 1 123 ? 3.391 11.206 6.697 1.00 96.00 123 ILE A N 1
ATOM 1011 C CA . ILE A 1 123 ? 4.401 10.686 5.765 1.00 96.00 123 ILE A CA 1
ATOM 1012 C C . ILE A 1 123 ? 4.519 11.594 4.542 1.00 96.00 123 ILE A C 1
ATOM 1014 O O . ILE A 1 123 ? 5.625 12.012 4.211 1.00 96.00 123 ILE A O 1
ATOM 1018 N N . LEU A 1 124 ? 3.395 11.904 3.887 1.00 95.75 124 LEU A N 1
ATOM 1019 C CA . LEU A 1 124 ? 3.356 12.716 2.669 1.00 95.75 124 LEU A CA 1
ATOM 1020 C C . LEU A 1 124 ? 3.903 14.129 2.907 1.00 95.75 124 LEU A C 1
ATOM 1022 O O . LEU A 1 124 ? 4.668 14.630 2.083 1.00 95.75 124 LEU A O 1
ATOM 1026 N N . LYS A 1 125 ? 3.589 14.733 4.061 1.00 96.31 125 LYS A N 1
ATOM 1027 C CA . LYS A 1 125 ? 4.140 16.028 4.478 1.00 96.31 125 LYS A CA 1
ATOM 1028 C C . LYS A 1 125 ? 5.654 15.964 4.695 1.00 96.31 125 LYS A C 1
ATOM 1030 O O . LYS A 1 125 ? 6.367 16.834 4.209 1.00 96.31 125 LYS A O 1
ATOM 1035 N N . GLU A 1 126 ? 6.154 14.935 5.383 1.00 96.50 126 GLU A N 1
ATOM 1036 C CA . GLU A 1 126 ? 7.593 14.751 5.637 1.00 96.50 126 GLU A CA 1
ATOM 1037 C C . GLU A 1 126 ? 8.416 14.599 4.349 1.00 96.50 126 GLU A C 1
ATOM 1039 O O . GLU A 1 126 ? 9.561 15.041 4.294 1.00 96.50 126 GLU A O 1
ATOM 1044 N N . ILE A 1 127 ? 7.851 13.966 3.317 1.00 95.88 127 ILE A N 1
ATOM 1045 C CA . ILE A 1 127 ? 8.527 13.746 2.027 1.00 95.88 127 ILE A CA 1
ATOM 1046 C C . ILE A 1 127 ? 8.133 14.768 0.952 1.00 95.88 127 ILE A C 1
ATOM 1048 O O . ILE A 1 127 ? 8.554 14.624 -0.194 1.00 95.88 127 ILE A O 1
ATOM 1052 N N . ASN A 1 128 ? 7.365 15.797 1.325 1.00 96.06 128 ASN A N 1
ATOM 1053 C CA . ASN A 1 128 ? 6.898 16.883 0.464 1.00 96.06 128 ASN A CA 1
ATOM 1054 C C . ASN A 1 128 ? 6.203 16.402 -0.827 1.00 96.06 128 ASN A C 1
ATOM 1056 O O . ASN A 1 128 ? 6.507 16.863 -1.927 1.00 96.06 128 ASN A O 1
ATOM 1060 N N . ILE A 1 129 ? 5.280 15.445 -0.691 1.00 95.19 129 ILE A N 1
ATOM 1061 C CA . ILE A 1 129 ? 4.465 14.928 -1.798 1.00 95.19 129 ILE A CA 1
ATOM 1062 C C . ILE A 1 129 ? 3.013 15.342 -1.588 1.00 95.19 129 ILE A C 1
ATOM 1064 O O . ILE A 1 129 ? 2.407 15.021 -0.567 1.00 95.19 129 ILE A O 1
ATOM 1068 N N . GLN A 1 130 ? 2.424 15.981 -2.596 1.00 93.75 130 GLN A N 1
ATOM 1069 C CA . GLN A 1 130 ? 0.989 16.235 -2.636 1.00 93.75 130 GLN A CA 1
ATOM 1070 C C . GLN A 1 130 ? 0.272 15.069 -3.343 1.00 93.75 130 GLN A C 1
ATOM 1072 O O . GLN A 1 130 ? 0.607 14.752 -4.488 1.00 93.75 130 GLN A O 1
ATOM 1077 N N . PRO A 1 131 ? -0.706 14.404 -2.702 1.00 92.50 131 PRO A N 1
ATOM 1078 C CA . PRO A 1 131 ? -1.469 13.350 -3.357 1.00 92.50 131 PRO A CA 1
ATOM 1079 C C . PRO A 1 131 ? -2.402 13.946 -4.418 1.00 92.50 131 PRO A C 1
ATOM 1081 O O . PRO A 1 131 ? -3.036 14.974 -4.195 1.00 92.50 131 PRO A O 1
ATOM 1084 N N . HIS A 1 132 ? -2.530 13.267 -5.560 1.00 91.88 132 HIS A N 1
ATOM 1085 C CA . HIS A 1 132 ? -3.438 13.684 -6.638 1.00 91.88 132 HIS A CA 1
ATOM 1086 C C . HIS A 1 132 ? -4.922 13.547 -6.257 1.00 91.88 132 HIS A C 1
ATOM 1088 O O . HIS A 1 132 ? -5.769 14.275 -6.760 1.00 91.88 132 HIS A O 1
ATOM 1094 N N . SER A 1 133 ? -5.246 12.575 -5.404 1.00 91.81 133 SER A N 1
ATOM 1095 C CA . SER A 1 133 ? -6.590 12.334 -4.891 1.00 91.81 133 SER A CA 1
ATOM 1096 C C . SER A 1 133 ? -6.509 11.645 -3.532 1.00 91.81 133 SER A C 1
ATOM 1098 O O . SER A 1 133 ? -5.515 10.988 -3.211 1.00 91.81 133 SER A O 1
ATOM 1100 N N . ILE A 1 134 ? -7.556 11.813 -2.726 1.00 90.88 134 ILE A N 1
ATOM 1101 C CA . ILE A 1 134 ? -7.697 11.178 -1.417 1.00 90.88 134 ILE A CA 1
ATOM 1102 C C . ILE A 1 134 ? -9.079 10.540 -1.370 1.00 90.88 134 ILE A C 1
ATOM 1104 O O . ILE A 1 134 ? -10.073 11.171 -1.723 1.00 90.88 134 ILE A O 1
ATOM 1108 N N . ASN A 1 135 ? -9.137 9.297 -0.905 1.00 89.06 135 ASN A N 1
ATOM 1109 C CA . ASN A 1 135 ? -10.390 8.652 -0.548 1.00 89.06 135 ASN A CA 1
ATOM 1110 C C . ASN A 1 135 ? -10.414 8.417 0.966 1.00 89.06 135 ASN A C 1
ATOM 1112 O O . ASN A 1 135 ? -9.419 7.970 1.536 1.00 89.06 135 ASN A O 1
ATOM 1116 N N . ILE A 1 136 ? -11.529 8.759 1.610 1.00 88.62 136 ILE A N 1
ATOM 1117 C CA . ILE A 1 136 ? -11.715 8.653 3.056 1.00 88.62 136 ILE A CA 1
ATOM 1118 C C . ILE A 1 136 ? -12.910 7.744 3.298 1.00 88.62 136 ILE A C 1
ATOM 1120 O O . ILE A 1 136 ? -14.037 8.078 2.933 1.00 88.62 136 ILE A O 1
ATOM 1124 N N . ALA A 1 137 ? -12.672 6.612 3.951 1.00 85.50 137 ALA A N 1
ATOM 1125 C CA . ALA A 1 137 ? -13.758 5.784 4.437 1.00 85.50 137 ALA A CA 1
ATOM 1126 C C . ALA A 1 137 ? -14.346 6.408 5.711 1.00 85.50 137 ALA A C 1
ATOM 1128 O O . ALA A 1 137 ? -13.671 6.488 6.735 1.00 85.50 137 ALA A O 1
ATOM 1129 N N . MET A 1 138 ? -15.609 6.826 5.643 1.00 84.62 138 MET A N 1
ATOM 1130 C CA . MET A 1 138 ? -16.330 7.444 6.766 1.00 84.62 138 MET A CA 1
ATOM 1131 C C . MET A 1 138 ? -16.936 6.414 7.738 1.00 84.62 138 MET A C 1
ATOM 1133 O O . MET A 1 138 ? -17.489 6.782 8.767 1.00 84.62 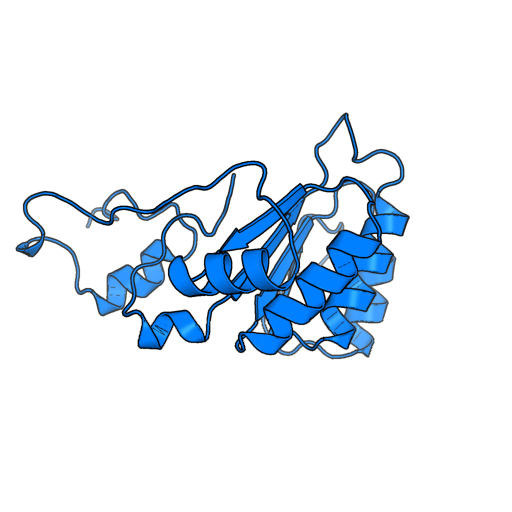138 MET A O 1
ATOM 1137 N N . GLY A 1 139 ? -16.808 5.121 7.427 1.00 82.56 139 GLY A N 1
ATOM 1138 C CA . GLY A 1 139 ? -17.390 4.028 8.205 1.00 82.56 139 GLY A CA 1
ATOM 1139 C C . GLY A 1 139 ? -18.839 3.728 7.820 1.00 82.56 139 GLY A C 1
ATOM 1140 O O . GLY A 1 139 ? -19.300 4.097 6.739 1.00 82.56 139 GLY A O 1
ATOM 1141 N N . THR A 1 140 ? -19.537 3.016 8.703 1.00 83.50 140 THR A N 1
ATOM 1142 C CA . THR A 1 140 ? -20.930 2.597 8.513 1.00 83.50 140 THR A CA 1
ATOM 1143 C C . THR A 1 140 ? -21.853 3.469 9.356 1.00 83.50 140 THR A C 1
ATOM 1145 O O . THR A 1 140 ? -21.618 3.648 10.550 1.00 83.50 140 THR A O 1
ATOM 1148 N N . TYR A 1 141 ? -22.921 3.978 8.744 1.00 86.12 141 TYR A N 1
ATOM 1149 C CA . TYR A 1 141 ? -23.943 4.797 9.398 1.00 86.12 141 TYR A CA 1
ATOM 1150 C C . TYR A 1 141 ? -25.285 4.058 9.420 1.00 86.12 141 TYR A C 1
ATOM 1152 O O . TYR A 1 141 ? -25.563 3.261 8.525 1.00 86.12 141 TYR A O 1
ATOM 1160 N N . GLY A 1 142 ? -26.123 4.336 10.423 1.00 89.00 142 GLY A N 1
ATOM 1161 C CA . GLY A 1 142 ? -27.452 3.736 10.576 1.00 89.00 142 GLY A CA 1
ATOM 1162 C C . GLY A 1 142 ? -27.562 2.846 11.814 1.00 89.00 142 GLY A C 1
ATOM 1163 O O . GLY A 1 142 ? -26.968 3.143 12.850 1.00 89.00 142 GLY A O 1
ATOM 1164 N N . LEU A 1 143 ? -28.332 1.760 11.714 1.00 88.75 143 LEU A N 1
ATOM 1165 C CA . LEU A 1 143 ? -28.604 0.841 12.823 1.00 88.75 143 LEU A CA 1
ATOM 1166 C C . LEU A 1 143 ? -27.417 -0.106 13.077 1.00 88.75 143 LEU A C 1
ATOM 1168 O O . LEU A 1 143 ? -27.508 -1.317 12.905 1.00 88.75 143 LEU A O 1
ATOM 1172 N N . THR A 1 144 ? -26.276 0.457 13.478 1.00 87.38 144 THR A N 1
ATOM 1173 C CA . THR A 1 144 ? -24.989 -0.250 13.599 1.00 87.38 144 THR A CA 1
ATOM 1174 C C . THR A 1 144 ? -25.000 -1.426 14.577 1.00 87.38 144 THR A C 1
ATOM 1176 O O . THR A 1 144 ? -24.147 -2.301 14.472 1.00 87.38 144 THR A O 1
ATOM 1179 N N . LYS A 1 145 ? -25.975 -1.476 15.490 1.00 88.94 145 LYS A N 1
ATOM 1180 C CA . LYS A 1 145 ? -26.193 -2.591 16.421 1.00 88.94 145 LYS A CA 1
ATOM 1181 C C . LYS A 1 145 ? -26.618 -3.905 15.745 1.00 88.94 145 LYS A C 1
ATOM 1183 O O . LYS A 1 145 ? -26.398 -4.953 16.330 1.00 88.94 145 LYS A O 1
ATOM 1188 N N . GLU A 1 146 ? -27.194 -3.848 14.541 1.00 89.12 146 GLU A N 1
ATOM 1189 C CA . GLU A 1 146 ? -27.587 -5.039 13.762 1.00 89.12 146 GLU A CA 1
ATOM 1190 C C . GLU A 1 146 ? -26.445 -5.561 12.880 1.00 89.12 146 GLU A C 1
ATOM 1192 O O . GLU A 1 146 ? -26.596 -6.546 12.159 1.00 89.12 146 GLU A O 1
ATOM 1197 N N . LEU A 1 147 ? -25.303 -4.867 12.862 1.00 86.88 147 LEU A N 1
ATOM 1198 C CA . LEU A 1 147 ? -24.179 -5.287 12.041 1.00 86.88 147 LEU A CA 1
ATOM 1199 C C . LEU A 1 147 ? -23.564 -6.571 12.609 1.00 86.88 147 LEU A C 1
ATOM 1201 O O . LEU A 1 147 ? -23.500 -6.731 13.830 1.00 86.88 147 LEU A O 1
ATOM 1205 N N . PRO A 1 148 ? -23.035 -7.450 11.738 1.00 87.56 148 PRO A N 1
ATOM 1206 C CA . PRO A 1 148 ? -22.260 -8.595 12.185 1.00 87.56 148 PRO A CA 1
ATOM 1207 C C . PRO A 1 148 ? -21.134 -8.188 13.138 1.00 87.56 148 PRO A C 1
ATOM 1209 O O . PRO A 1 148 ? -20.631 -7.058 13.081 1.00 87.56 148 PRO A O 1
ATOM 1212 N N . ASP A 1 149 ? -20.701 -9.143 13.965 1.00 88.25 149 ASP A N 1
ATOM 1213 C CA . ASP A 1 149 ? -19.621 -8.955 14.934 1.00 88.25 149 ASP A CA 1
ATOM 1214 C C . ASP A 1 149 ? -18.442 -8.177 14.304 1.00 88.25 149 ASP A C 1
ATOM 1216 O O . ASP A 1 149 ? -17.969 -8.542 13.217 1.00 88.25 149 ASP A O 1
ATOM 1220 N N . PRO A 1 150 ? -17.944 -7.101 14.942 1.00 85.94 150 PRO A N 1
ATOM 1221 C CA . PRO A 1 150 ? -16.841 -6.305 14.409 1.00 85.94 150 PRO A CA 1
ATOM 1222 C C . PRO A 1 150 ? -15.596 -7.129 14.060 1.00 85.94 150 PRO A C 1
ATOM 1224 O O . PRO A 1 150 ? -14.871 -6.785 13.130 1.00 85.94 150 PRO A O 1
ATOM 1227 N N . ASN A 1 151 ? -15.327 -8.226 14.768 1.00 87.44 151 ASN A N 1
ATOM 1228 C CA . ASN A 1 151 ? -14.234 -9.137 14.447 1.00 87.44 151 ASN A CA 1
ATOM 1229 C C . ASN A 1 151 ? -14.441 -9.821 13.099 1.00 87.44 151 ASN A C 1
ATOM 1231 O O . ASN A 1 151 ? -13.475 -9.953 12.359 1.00 87.44 151 ASN A O 1
ATOM 1235 N N . PHE A 1 152 ? -15.676 -10.167 12.734 1.00 87.38 152 PHE A N 1
ATOM 1236 C CA . PHE A 1 152 ? -15.994 -10.674 11.401 1.00 87.38 152 PHE A CA 1
ATOM 1237 C C . PHE A 1 152 ? -15.887 -9.570 10.340 1.00 87.38 152 PHE A C 1
ATOM 1239 O O . PHE A 1 152 ? -15.267 -9.765 9.291 1.00 87.38 152 PHE A O 1
ATOM 1246 N N . ARG A 1 153 ? -16.413 -8.374 10.635 1.00 86.75 153 ARG A N 1
ATOM 1247 C CA . ARG A 1 153 ? -16.392 -7.232 9.703 1.00 86.75 153 ARG A CA 1
ATOM 1248 C C . ARG A 1 153 ? -14.983 -6.754 9.356 1.00 86.75 153 ARG A C 1
ATOM 1250 O O . ARG A 1 153 ? -14.726 -6.410 8.203 1.00 86.75 153 ARG A O 1
ATOM 1257 N N . LYS A 1 154 ? -14.030 -6.815 10.293 1.00 86.62 154 LYS A N 1
ATOM 1258 C CA . LYS A 1 154 ? -12.599 -6.563 10.017 1.00 86.62 154 LYS A CA 1
ATOM 1259 C C . LYS A 1 154 ? -12.066 -7.431 8.873 1.00 86.62 154 LYS A C 1
ATOM 1261 O O . LYS A 1 154 ? -11.301 -6.940 8.048 1.00 86.62 154 LYS A O 1
ATOM 1266 N N . PHE A 1 155 ? -12.492 -8.693 8.780 1.00 83.38 155 PHE A N 1
ATOM 1267 C CA . PHE A 1 155 ? -12.077 -9.589 7.697 1.00 83.38 155 PHE A CA 1
ATOM 1268 C C . PHE A 1 155 ? -12.833 -9.319 6.396 1.00 83.38 155 PHE A C 1
ATOM 1270 O O . PHE A 1 155 ? -12.215 -9.201 5.336 1.00 83.38 155 PHE A O 1
ATOM 1277 N N . THR A 1 156 ? -14.161 -9.198 6.455 1.00 84.06 156 THR A N 1
ATOM 1278 C CA . THR A 1 156 ? -14.989 -9.049 5.246 1.00 84.06 156 THR A CA 1
ATOM 1279 C C . THR A 1 156 ? -14.817 -7.692 4.568 1.00 84.06 156 THR A C 1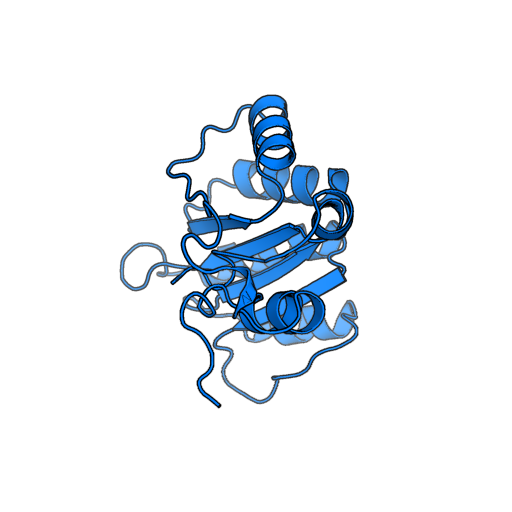
ATOM 1281 O O . THR A 1 156 ? -14.990 -7.579 3.353 1.00 84.06 156 THR A O 1
ATOM 1284 N N . THR A 1 157 ? -14.384 -6.670 5.307 1.00 82.31 157 THR A N 1
ATOM 1285 C CA . THR A 1 157 ? -14.065 -5.354 4.742 1.00 82.31 157 THR A CA 1
ATOM 1286 C C . THR A 1 157 ? -12.677 -5.282 4.100 1.00 82.31 157 THR A C 1
ATOM 1288 O O . THR A 1 157 ? -12.461 -4.381 3.303 1.00 82.31 157 THR A O 1
ATOM 1291 N N . MET A 1 158 ? -11.749 -6.229 4.314 1.00 79.12 158 MET A N 1
ATOM 1292 C CA . MET A 1 158 ? -10.338 -6.098 3.879 1.00 79.12 158 MET A CA 1
ATOM 1293 C C . MET A 1 158 ? -10.123 -5.759 2.393 1.00 79.12 158 MET A C 1
ATOM 1295 O O . MET A 1 158 ? -9.151 -5.074 2.048 1.00 79.12 158 MET A O 1
ATOM 1299 N N . CYS A 1 159 ? -10.994 -6.254 1.507 1.00 72.88 159 CYS A N 1
ATOM 1300 C CA . CYS A 1 159 ? -10.919 -6.017 0.062 1.00 72.88 159 CYS A CA 1
ATOM 1301 C C . CYS A 1 159 ? -11.481 -4.648 -0.369 1.00 72.88 159 CYS A C 1
ATOM 1303 O O . CYS A 1 159 ? -11.396 -4.299 -1.546 1.00 72.88 159 CYS A O 1
ATOM 1305 N N . GLY A 1 160 ? -12.053 -3.880 0.564 1.00 71.56 160 GLY A N 1
ATOM 1306 C CA . GLY A 1 160 ? -12.674 -2.577 0.338 1.00 71.56 160 GLY A CA 1
ATOM 1307 C C . GLY A 1 160 ? -14.086 -2.615 -0.247 1.00 71.56 160 GLY A C 1
ATOM 1308 O O . GLY A 1 160 ? -14.679 -1.553 -0.403 1.00 71.56 160 GLY A O 1
ATOM 1309 N N . HIS A 1 161 ? -14.628 -3.796 -0.567 1.00 68.56 161 HIS A N 1
ATOM 1310 C CA . HIS A 1 161 ? -15.966 -3.947 -1.160 1.00 68.56 161 HIS A CA 1
ATOM 1311 C C . HIS A 1 161 ? -17.050 -4.358 -0.157 1.00 68.56 161 HIS A C 1
ATOM 1313 O O . HIS A 1 161 ? -18.228 -4.283 -0.492 1.00 68.56 161 HIS A O 1
ATOM 1319 N N . GLY A 1 162 ? -16.675 -4.762 1.063 1.00 66.56 162 GLY A N 1
ATOM 1320 C CA . GLY A 1 162 ? -17.595 -5.146 2.146 1.00 66.56 162 GLY A CA 1
ATOM 1321 C C . GLY A 1 162 ? -18.378 -3.973 2.750 1.00 66.56 162 GLY A C 1
ATOM 1322 O O . GLY A 1 162 ? -18.530 -3.899 3.961 1.00 66.56 162 GLY A O 1
ATOM 1323 N N . LEU A 1 163 ? -18.816 -3.024 1.917 1.00 64.06 163 LEU A N 1
ATOM 1324 C CA . LEU A 1 163 ? -19.682 -1.899 2.288 1.00 64.06 163 LEU A CA 1
ATOM 1325 C C . LEU A 1 163 ? -21.173 -2.268 2.218 1.00 64.06 163 LEU A C 1
ATOM 1327 O O . LEU A 1 163 ? -22.021 -1.477 2.617 1.00 64.06 163 LEU A O 1
ATOM 1331 N N . VAL A 1 164 ? -21.480 -3.467 1.722 1.00 59.53 164 VAL A N 1
ATOM 1332 C CA . VAL A 1 164 ? -22.805 -4.090 1.752 1.00 59.53 164 VAL A CA 1
ATOM 1333 C C . VAL A 1 164 ? -22.703 -5.299 2.673 1.00 59.53 164 VAL A C 1
ATOM 1335 O O . VAL A 1 164 ? -21.735 -6.057 2.575 1.00 59.53 164 VAL A O 1
ATOM 1338 N N . SER A 1 165 ? -23.668 -5.456 3.584 1.00 56.50 165 SER A N 1
ATOM 1339 C CA . SER A 1 165 ? -23.717 -6.618 4.475 1.00 56.50 165 SER A CA 1
ATOM 1340 C C . SER A 1 165 ? -23.658 -7.897 3.631 1.00 56.50 165 SER A C 1
ATOM 1342 O O . SER A 1 165 ? -24.458 -8.013 2.697 1.00 56.50 165 SER A O 1
ATOM 1344 N N . PRO A 1 166 ? -22.740 -8.847 3.895 1.00 55.06 166 PRO A N 1
ATOM 1345 C CA . PRO A 1 166 ? -22.893 -10.187 3.354 1.00 55.06 166 PRO A CA 1
ATOM 1346 C C . PRO 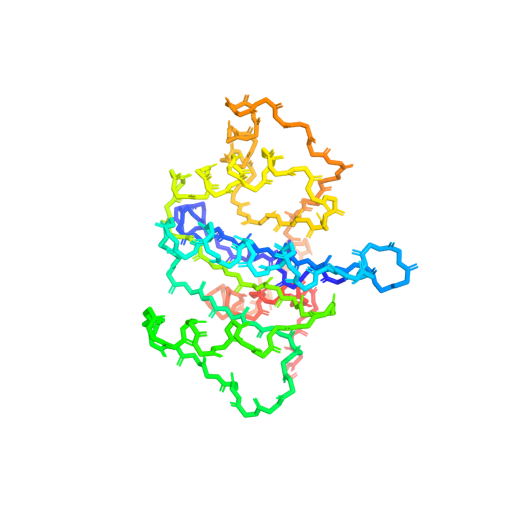A 1 166 ? -24.192 -10.731 3.955 1.00 55.06 166 PRO A C 1
ATOM 1348 O O . PRO A 1 166 ? -24.252 -10.993 5.153 1.00 55.06 166 PRO A O 1
ATOM 1351 N N . GLY A 1 167 ? -25.260 -10.762 3.155 1.00 51.47 167 GLY A N 1
ATOM 1352 C CA . GLY A 1 167 ? -26.550 -11.281 3.593 1.00 51.47 167 GLY A CA 1
ATOM 1353 C C . GLY A 1 167 ? -26.376 -12.709 4.100 1.00 51.47 167 GLY A C 1
ATOM 1354 O O . GLY A 1 167 ? -25.725 -13.514 3.431 1.00 51.47 167 GLY A O 1
ATOM 1355 N N . PHE A 1 168 ? -26.906 -12.971 5.292 1.00 42.72 168 PHE A N 1
ATOM 1356 C CA . PHE A 1 168 ? -27.204 -14.322 5.754 1.00 42.72 168 PHE A CA 1
ATOM 1357 C C . PHE A 1 168 ? -28.583 -14.719 5.235 1.00 42.72 168 PHE A C 1
ATOM 1359 O O . PHE A 1 168 ? -29.468 -13.830 5.223 1.00 42.72 168 PHE A O 1
#

Sequence (168 aa):
MSHTLHREGSIKSLEKDYCLLITPYKGCNNIQAEKKIKKFVDIIFDVGPVNFRFYRVPKEGEFNLPITKQKILNYKKQVYDNTKIRCVFDDKKKIKEVIKQIYKTNYGLSVVISGPRKEIESILKEINIQPHSINIAMGTYGLTKELPDPNFRKFTTMCGHGLVSPGF

Radius of gyration: 16.88 Å; chains: 1; bounding box: 43×38×40 Å

Organism: NCBI:txid412755

Secondary structure (DSSP, 8-state):
--TTS-----HHHHTT-EEEEEEPPTTTT-TTHHHHHHHHHHHHHHH--SEEEEES-SSS----S---HHHHHHHHTT--TT-EEEEEES-HHHHHHHHHHHHHH----EEEEES-HHHHHHHHHHTT---S---------S-GGGS--HHHHHHHTTTS-TTS----

pLDDT: mean 84.98, std 13.42, range [41.88, 98.19]

Foldseek 3Di:
DQQAQDFQDDQVVQQQWKKKKWWADPPPQLVVCLVVVLVLLVLLVVLPFQWKDKDPFPDDDPDTDDDDPVVSVVSSVRGHSGIMMMTTGGHLVSVLSSCLVSVVVVSPIDMDIDTDPVSVVVSCVVSVHDDPDDRDDPDDDDPCVPAPDSVVRSVCCRRVPCNDHPDD